Protein AF-A0A0S7EJE8-F1 (afdb_monomer)

Foldseek 3Di:
DCQLPPPPHDPVRRQDLVNQQVVQALVPVHHGDPSVVSVVVVVVCNVDPDDDDDDQLNVQVVVVVQEDDDDDDRSDPPKGWDDKDKDADDPDPVDDDDPPHRIWIWIDIPFKIWTWAFPDDDPPGTHTYGDDMDTCVVDDDDDDDDD

Organism: NCBI:txid188132

Structure (mmCIF, N/CA/C/O backbone):
data_AF-A0A0S7EJE8-F1
#
_entry.id   AF-A0A0S7EJE8-F1
#
loop_
_atom_site.group_PDB
_atom_site.id
_atom_site.type_symbol
_atom_site.label_atom_id
_atom_site.label_alt_id
_atom_site.label_comp_id
_atom_site.label_asym_id
_atom_site.label_entity_id
_atom_site.label_seq_id
_atom_site.pdbx_PDB_ins_code
_atom_site.Cartn_x
_atom_site.Cartn_y
_atom_site.Cartn_z
_atom_site.occupancy
_atom_site.B_iso_or_equiv
_atom_site.auth_seq_id
_atom_site.auth_comp_id
_atom_site.auth_asym_id
_atom_site.auth_atom_id
_atom_site.pdbx_PDB_model_num
ATOM 1 N N . ASN A 1 1 ? -10.987 -0.824 19.403 1.00 95.19 1 ASN A N 1
ATOM 2 C CA . ASN A 1 1 ? -9.853 -1.105 18.499 1.00 95.19 1 ASN A CA 1
ATOM 3 C C . ASN A 1 1 ? -9.684 0.017 17.483 1.00 95.19 1 ASN A C 1
ATOM 5 O O . ASN A 1 1 ? -8.767 0.805 17.643 1.00 95.19 1 ASN A O 1
ATOM 9 N N . THR A 1 2 ? -10.605 0.158 16.521 1.00 95.19 2 THR A N 1
ATOM 10 C CA . THR A 1 2 ? -10.509 1.134 15.418 1.00 95.19 2 THR A CA 1
ATOM 11 C C . THR A 1 2 ? -10.281 2.568 15.884 1.00 95.19 2 THR A C 1
ATOM 13 O O . THR A 1 2 ? -9.321 3.185 15.451 1.00 95.19 2 THR A O 1
ATOM 16 N N . ASP A 1 3 ? -11.106 3.089 16.794 1.00 96.56 3 ASP A N 1
ATOM 17 C CA . ASP A 1 3 ? -10.935 4.450 17.324 1.00 96.56 3 ASP A CA 1
ATOM 18 C C . ASP A 1 3 ? -9.565 4.645 18.009 1.00 96.56 3 ASP A C 1
ATOM 20 O O . ASP A 1 3 ? -8.792 5.537 17.662 1.00 96.56 3 ASP A O 1
ATOM 24 N N . MET A 1 4 ? -9.222 3.730 18.918 1.00 96.56 4 MET A N 1
ATOM 25 C CA . MET A 1 4 ? -8.011 3.798 19.734 1.00 96.56 4 MET A CA 1
ATOM 26 C C . MET A 1 4 ? -6.710 3.724 18.924 1.00 96.56 4 MET A C 1
ATOM 28 O O . MET A 1 4 ? -5.741 4.399 19.277 1.00 96.56 4 MET A O 1
ATOM 32 N N . TYR A 1 5 ? -6.672 2.939 17.846 1.00 95.31 5 TYR A N 1
ATOM 33 C CA . TYR A 1 5 ? -5.463 2.718 17.041 1.00 95.31 5 TYR A CA 1
ATOM 34 C C . TYR A 1 5 ? -5.477 3.421 15.680 1.00 95.31 5 TYR A C 1
ATOM 36 O O . TYR A 1 5 ? -4.462 3.435 14.989 1.00 95.31 5 TYR A O 1
ATOM 44 N N . SER A 1 6 ? -6.579 4.078 15.306 1.00 92.94 6 SER A N 1
ATOM 45 C CA . SER A 1 6 ? -6.640 4.849 14.065 1.00 92.94 6 SER A CA 1
ATOM 46 C C . SER A 1 6 ? -5.647 6.020 14.096 1.00 92.94 6 SER A C 1
ATOM 48 O O . SER A 1 6 ? -5.660 6.812 15.047 1.00 92.94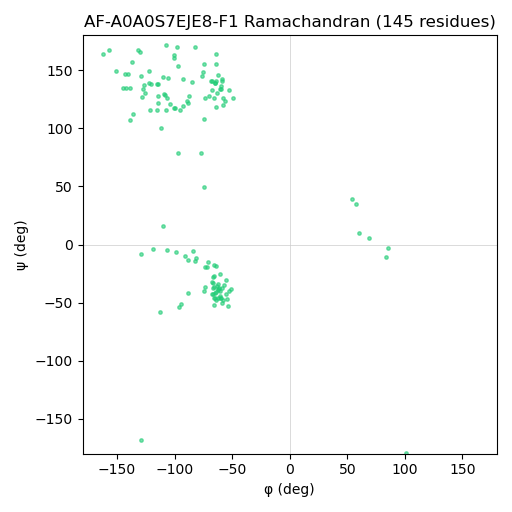 6 SER A O 1
ATOM 50 N N . PRO A 1 7 ? -4.823 6.196 13.046 1.00 91.44 7 PRO A N 1
ATOM 51 C CA . PRO A 1 7 ? -3.939 7.353 12.921 1.00 91.44 7 PRO A CA 1
ATOM 52 C C . PRO A 1 7 ? -4.707 8.655 12.636 1.00 91.44 7 PRO A C 1
ATOM 54 O O . PRO A 1 7 ? -4.156 9.739 12.799 1.00 91.44 7 PRO A O 1
ATOM 57 N N . ASN A 1 8 ? -5.979 8.563 12.229 1.00 94.19 8 ASN A N 1
ATOM 58 C CA . ASN A 1 8 ? -6.809 9.715 11.869 1.00 94.19 8 ASN A CA 1
ATOM 59 C C . ASN A 1 8 ? -7.561 10.316 13.069 1.00 94.19 8 ASN A C 1
ATOM 61 O O . ASN A 1 8 ? -8.100 11.419 12.968 1.00 94.19 8 ASN A O 1
ATOM 65 N N . VAL A 1 9 ? -7.616 9.610 14.205 1.00 94.81 9 VAL A N 1
ATOM 66 C CA . VAL A 1 9 ? -8.246 10.114 15.431 1.00 94.81 9 VAL A CA 1
ATOM 67 C C . VAL A 1 9 ? -7.173 10.740 16.311 1.00 94.81 9 VAL A C 1
ATOM 69 O O . VAL A 1 9 ? -6.262 10.061 16.791 1.00 94.81 9 VAL A O 1
ATOM 72 N N . LYS A 1 10 ? -7.280 12.055 16.529 1.00 94.88 10 LYS A N 1
ATOM 73 C CA . LYS A 1 10 ? -6.364 12.780 17.416 1.00 94.88 10 LYS A CA 1
ATOM 74 C C . LYS A 1 10 ? -6.414 12.202 18.837 1.00 94.88 10 LYS A C 1
ATOM 76 O O . LYS A 1 10 ? -7.514 11.870 19.283 1.00 94.88 10 LYS A O 1
ATOM 81 N N . PRO A 1 11 ? -5.284 12.123 19.565 1.00 93.94 11 PRO A N 1
ATOM 82 C CA . PRO A 1 11 ? -5.238 11.527 20.901 1.00 93.94 11 PRO A CA 1
ATOM 83 C C . PRO A 1 11 ? -6.290 12.077 21.869 1.00 93.94 11 PRO A C 1
ATOM 85 O O . PRO A 1 11 ? -6.887 11.309 22.615 1.00 93.94 11 PRO A O 1
ATOM 88 N N . GLU A 1 12 ? -6.576 13.380 21.816 1.00 94.38 12 GLU A N 1
ATOM 89 C CA . GLU A 1 12 ? -7.534 14.034 22.719 1.00 94.38 12 GLU A CA 1
ATOM 90 C C . GLU A 1 12 ? -8.993 13.669 22.408 1.00 94.38 12 GLU A C 1
ATOM 92 O O . GLU A 1 12 ? -9.867 13.840 23.256 1.00 94.38 12 GLU A O 1
ATOM 97 N N . ARG A 1 13 ? -9.256 13.180 21.189 1.00 95.81 13 ARG A N 1
ATOM 98 C CA . ARG A 1 13 ? -10.580 12.773 20.701 1.00 95.81 13 ARG A CA 1
ATOM 99 C C . ARG A 1 13 ? -10.821 11.268 20.777 1.00 95.81 13 ARG A C 1
ATOM 101 O O . ARG A 1 13 ? -11.932 10.847 20.472 1.00 95.81 13 ARG A O 1
ATOM 108 N N . LYS A 1 14 ? -9.808 10.473 21.134 1.00 96.56 14 LYS A N 1
ATOM 109 C CA . LYS A 1 14 ? -9.962 9.024 21.287 1.00 96.56 14 LYS A CA 1
ATOM 110 C C . LYS A 1 14 ? -10.911 8.725 22.442 1.00 96.56 14 LYS A C 1
ATOM 112 O O . LYS A 1 14 ? -10.842 9.365 23.492 1.00 96.56 14 LYS A O 1
ATOM 117 N N . MET A 1 15 ? -11.774 7.740 22.234 1.00 97.75 15 MET A N 1
ATOM 118 C CA . MET A 1 15 ? -12.740 7.257 23.209 1.00 97.75 15 MET A CA 1
ATOM 119 C C . MET A 1 15 ? -12.008 6.799 24.468 1.00 97.75 15 MET A C 1
ATOM 121 O O . MET A 1 15 ? -11.184 5.883 24.420 1.00 97.75 15 MET A O 1
ATOM 125 N N . LYS A 1 16 ? -12.317 7.430 25.600 1.00 97.62 16 LYS A N 1
ATOM 126 C CA . LYS A 1 16 ? -11.783 7.032 26.901 1.00 97.62 16 LYS A CA 1
ATOM 127 C C . LYS A 1 16 ? -12.596 5.868 27.461 1.00 97.62 16 LYS A C 1
ATOM 129 O O . LYS A 1 16 ? -13.675 5.543 26.971 1.00 97.62 16 LYS A O 1
ATOM 134 N N . LEU A 1 17 ? -12.098 5.261 28.536 1.00 97.94 17 LEU A N 1
ATOM 135 C CA . LEU A 1 17 ? -12.794 4.172 29.224 1.00 97.94 17 LEU A CA 1
ATOM 136 C C . LEU A 1 17 ? -14.226 4.560 29.628 1.00 97.94 17 LEU A C 1
ATOM 138 O O . LEU A 1 17 ? -15.162 3.813 29.364 1.00 97.94 17 LEU A O 1
ATOM 142 N N . GLU A 1 18 ? -14.405 5.738 30.227 1.00 97.81 18 GLU A N 1
ATOM 143 C CA . GLU A 1 18 ? -15.733 6.202 30.651 1.00 97.81 18 GLU A CA 1
ATOM 144 C C . GLU A 1 18 ? -16.658 6.487 29.464 1.00 97.81 18 GLU A C 1
ATOM 146 O O . GLU A 1 18 ? -17.857 6.229 29.545 1.00 97.81 18 GLU A O 1
ATOM 151 N N . ASP A 1 19 ? -16.106 6.935 28.334 1.00 97.88 19 ASP A N 1
ATOM 152 C CA . ASP A 1 19 ? -16.874 7.105 27.100 1.00 97.88 19 ASP A CA 1
ATOM 153 C C . ASP A 1 19 ? -17.330 5.741 26.562 1.00 97.88 19 ASP A C 1
ATOM 155 O O . ASP A 1 19 ? -18.489 5.581 26.192 1.00 97.88 19 ASP A O 1
ATOM 159 N N . PHE A 1 20 ? -16.452 4.731 26.583 1.00 98.12 20 PHE A N 1
ATOM 160 C CA . PHE A 1 20 ? -16.783 3.361 26.180 1.00 98.12 20 PHE A CA 1
ATOM 161 C C . PHE A 1 20 ? -17.897 2.757 27.045 1.00 98.12 20 PHE A C 1
ATOM 163 O O . PHE A 1 20 ? -18.840 2.182 26.507 1.00 98.12 20 PHE A O 1
ATOM 170 N N . ILE A 1 21 ? -17.822 2.935 28.368 1.00 98.12 21 ILE A N 1
ATOM 171 C CA . ILE A 1 21 ? -18.860 2.484 29.305 1.00 98.12 21 ILE A CA 1
ATOM 172 C C . ILE A 1 21 ? -20.175 3.222 29.040 1.00 98.12 21 ILE A C 1
ATOM 174 O O . ILE A 1 21 ? -21.227 2.597 28.933 1.00 98.12 21 ILE A O 1
ATOM 178 N N . LYS A 1 22 ? -20.127 4.552 28.898 1.00 98.00 22 LYS A N 1
ATOM 179 C CA . LYS A 1 22 ? -21.312 5.376 28.633 1.00 98.00 22 LYS A CA 1
ATOM 180 C C . LYS A 1 22 ? -21.997 4.990 27.320 1.00 98.00 22 LYS A C 1
ATOM 182 O O . LYS A 1 22 ? -23.223 4.942 27.282 1.00 98.00 22 LYS A O 1
ATOM 187 N N . ASN A 1 23 ? -21.222 4.697 26.277 1.00 97.75 23 ASN A N 1
ATOM 188 C CA . ASN A 1 23 ? -21.734 4.315 24.959 1.00 97.75 23 ASN A CA 1
ATOM 189 C C . ASN A 1 23 ? -22.478 2.970 24.959 1.00 97.75 23 ASN A C 1
ATOM 191 O O . ASN A 1 23 ? -23.222 2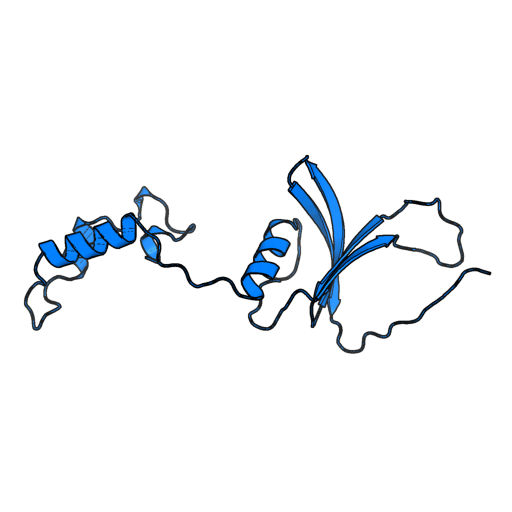.700 24.021 1.00 97.75 23 ASN A O 1
ATOM 195 N N . LEU A 1 24 ? -22.283 2.136 25.985 1.00 97.94 24 LEU A N 1
ATOM 196 C CA . LEU A 1 24 ? -22.894 0.811 26.113 1.00 97.94 24 LEU A CA 1
ATOM 197 C C . LEU A 1 24 ? -23.956 0.737 27.222 1.00 97.94 24 LEU A C 1
ATOM 199 O O . LEU A 1 24 ? -24.333 -0.358 27.633 1.00 97.94 24 LEU A O 1
ATOM 203 N N . ARG A 1 25 ? -24.454 1.873 27.722 1.00 97.81 25 ARG A N 1
ATOM 204 C CA . ARG A 1 25 ? -25.556 1.873 28.696 1.00 97.81 25 ARG A CA 1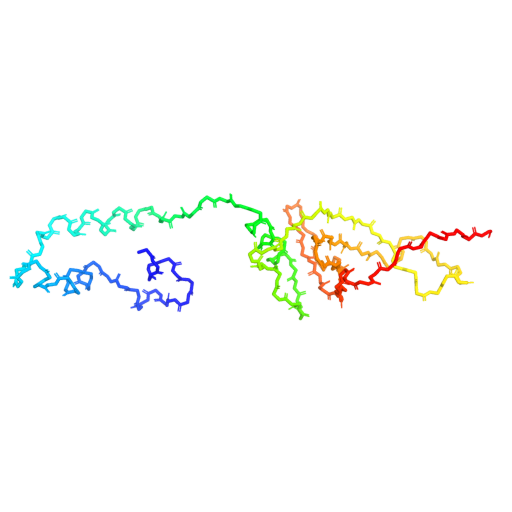
ATOM 205 C C . ARG A 1 25 ? -26.868 1.405 28.068 1.00 97.81 25 ARG A C 1
ATOM 207 O O . ARG A 1 25 ? -27.178 1.778 26.939 1.00 97.81 25 ARG A O 1
ATOM 214 N N . GLY A 1 26 ? -27.643 0.619 28.809 1.00 97.44 26 GLY A N 1
ATOM 215 C CA . GLY A 1 26 ? -28.968 0.135 28.410 1.00 97.44 26 G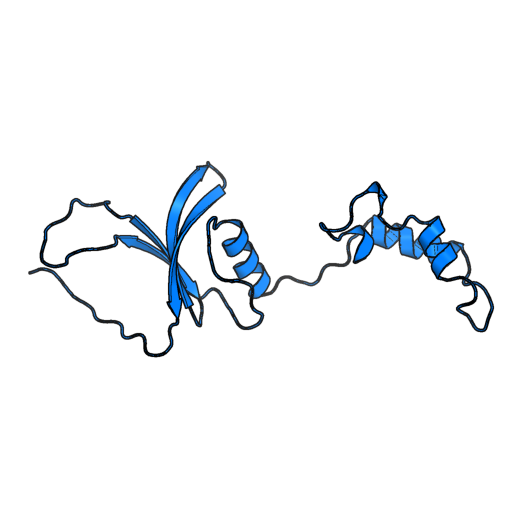LY A CA 1
ATOM 216 C C . GLY A 1 26 ? -28.990 -0.884 27.263 1.00 97.44 26 GLY A C 1
ATOM 217 O O . GLY A 1 26 ? -30.072 -1.235 26.792 1.00 97.44 26 GLY A O 1
ATOM 218 N N . VAL A 1 27 ? -27.833 -1.350 26.780 1.00 97.62 27 VAL A N 1
ATOM 219 C CA . VAL A 1 27 ? -27.764 -2.243 25.608 1.00 97.62 27 VAL A CA 1
ATOM 220 C C . VAL A 1 27 ? -28.214 -3.675 25.910 1.00 97.62 27 VAL A C 1
ATOM 222 O O . VAL A 1 27 ? -28.560 -4.400 24.981 1.00 97.62 27 VAL A O 1
ATOM 225 N N . ASP A 1 28 ? -28.235 -4.085 27.181 1.00 96.56 28 ASP A N 1
ATOM 226 C CA . ASP A 1 28 ? -28.664 -5.420 27.608 1.00 96.56 28 ASP A CA 1
ATOM 227 C C . ASP A 1 28 ? -30.132 -5.390 28.056 1.00 96.56 28 ASP A C 1
ATOM 229 O O . ASP A 1 28 ? -30.446 -5.293 29.240 1.00 96.56 28 ASP A O 1
ATOM 233 N N . ASN A 1 29 ? -31.058 -5.389 27.090 1.00 95.75 29 ASN A N 1
ATOM 234 C CA . ASN A 1 29 ? -32.509 -5.319 27.334 1.00 95.75 29 ASN A CA 1
ATOM 235 C C . ASN A 1 29 ? -32.937 -4.124 28.213 1.00 95.75 29 ASN A C 1
ATOM 237 O O . ASN A 1 29 ? -33.814 -4.241 29.069 1.00 95.75 29 ASN A O 1
ATOM 241 N N . GLY A 1 30 ? -32.306 -2.963 28.014 1.00 95.88 30 GLY A N 1
ATOM 242 C CA . GLY A 1 30 ? -32.550 -1.766 28.821 1.00 95.88 30 GLY A CA 1
ATOM 243 C C . GLY A 1 30 ? -31.727 -1.695 30.110 1.00 95.88 30 GLY A C 1
ATOM 244 O O . GLY A 1 30 ? -31.806 -0.685 30.805 1.00 95.88 30 GLY A O 1
ATOM 245 N N . GLN A 1 31 ? -30.920 -2.716 30.416 1.00 96.69 31 GLN A N 1
ATOM 246 C CA . GLN A 1 31 ? -29.960 -2.724 31.520 1.00 96.69 31 GLN A CA 1
ATOM 247 C C . GLN A 1 31 ? -28.531 -2.444 31.038 1.00 96.69 31 GLN A C 1
ATOM 249 O O . GLN A 1 31 ? -28.202 -2.543 29.850 1.00 96.69 31 GLN A O 1
ATOM 254 N N . ASP A 1 32 ? -27.672 -2.087 31.990 1.00 97.31 32 ASP A N 1
ATOM 255 C CA . ASP A 1 32 ? -26.249 -1.864 31.754 1.00 97.31 32 ASP A CA 1
ATOM 256 C C . ASP A 1 32 ? -25.462 -3.180 31.830 1.00 97.31 32 ASP A C 1
ATOM 258 O O . ASP A 1 32 ? -25.660 -3.996 32.732 1.00 97.31 32 ASP A O 1
ATOM 262 N N . ILE A 1 33 ? -24.493 -3.351 30.926 1.00 97.75 33 ILE A N 1
ATOM 263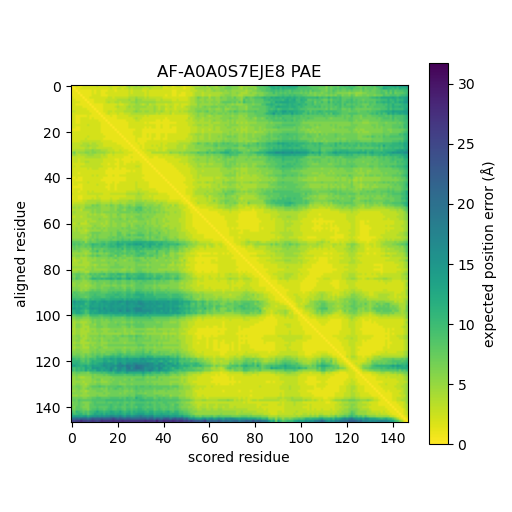 C CA . ILE A 1 33 ? -23.508 -4.437 31.021 1.00 97.75 33 ILE A CA 1
ATOM 264 C C . ILE A 1 33 ? -22.642 -4.213 32.280 1.00 97.75 33 ILE A C 1
ATOM 266 O O . ILE A 1 33 ? -22.213 -3.077 32.516 1.00 97.75 33 ILE A O 1
ATOM 270 N N . PRO A 1 34 ? -22.296 -5.263 33.059 1.00 98.19 34 PRO A N 1
ATOM 271 C CA . PRO A 1 34 ? -21.432 -5.133 34.231 1.00 98.19 34 PRO A CA 1
ATOM 272 C C . PRO A 1 34 ? -20.144 -4.354 33.936 1.00 98.19 34 PRO A C 1
ATOM 274 O O . PRO A 1 34 ? -19.373 -4.703 33.036 1.00 98.19 34 PRO A O 1
ATOM 277 N N . ARG A 1 35 ? -19.890 -3.305 34.728 1.00 97.56 35 ARG A N 1
ATOM 278 C CA . ARG A 1 35 ? -18.782 -2.366 34.497 1.00 97.56 35 ARG A CA 1
ATOM 279 C C . ARG A 1 35 ? -17.429 -3.068 34.404 1.00 97.56 35 ARG A C 1
ATOM 281 O O . ARG A 1 35 ? -16.644 -2.750 33.514 1.00 97.56 35 ARG A O 1
ATOM 288 N N . ASP A 1 36 ? -17.171 -4.038 35.275 1.00 98.06 36 ASP A N 1
ATOM 289 C CA . ASP A 1 36 ? -15.888 -4.747 35.325 1.00 98.06 36 ASP A CA 1
ATOM 290 C C . ASP A 1 36 ? -15.586 -5.504 34.027 1.00 98.06 36 ASP A C 1
ATOM 292 O O . ASP A 1 36 ? -14.438 -5.535 33.579 1.00 98.06 36 ASP A O 1
ATOM 296 N N . LEU A 1 37 ? -16.617 -6.034 33.357 1.00 98.19 37 LEU A N 1
ATOM 297 C CA . LEU A 1 37 ? -16.466 -6.674 32.053 1.00 98.19 37 LEU A CA 1
ATOM 298 C C . LEU A 1 37 ? -16.026 -5.657 30.991 1.00 98.19 37 LEU A C 1
ATOM 300 O O . LEU A 1 37 ? -15.079 -5.913 30.243 1.00 98.19 37 LEU A O 1
ATOM 304 N N . LEU A 1 38 ? -16.671 -4.487 30.953 1.00 98.31 38 LEU A N 1
ATOM 305 C CA . LEU A 1 38 ? -16.335 -3.416 30.011 1.00 98.31 38 LEU A CA 1
ATOM 306 C C . LEU A 1 38 ? -14.929 -2.860 30.261 1.00 98.31 38 LEU A C 1
ATOM 308 O O . LEU A 1 38 ? -14.165 -2.677 29.312 1.00 98.31 38 LEU A O 1
ATOM 312 N N . VAL A 1 39 ? -14.551 -2.668 31.529 1.00 98.44 39 VAL A N 1
ATOM 313 C CA . VAL A 1 39 ? -13.198 -2.256 31.935 1.00 98.44 39 VAL A CA 1
ATOM 314 C C . VAL A 1 39 ? -12.161 -3.283 31.481 1.00 98.44 39 VAL A C 1
ATOM 316 O O . VAL A 1 39 ? -11.150 -2.913 30.882 1.00 98.44 39 VAL A O 1
ATOM 319 N N . ALA A 1 40 ? -12.417 -4.575 31.697 1.00 98.38 40 ALA A N 1
ATOM 320 C CA . ALA A 1 40 ? -11.505 -5.641 31.294 1.00 98.38 40 ALA A CA 1
ATOM 321 C C . ALA A 1 40 ? -11.366 -5.764 29.768 1.00 98.38 40 ALA A C 1
ATOM 323 O O . ALA A 1 40 ? -10.280 -6.069 29.267 1.00 98.38 40 ALA A O 1
ATOM 324 N N . ILE A 1 41 ? -12.446 -5.561 29.006 1.00 98.38 41 ILE A N 1
ATOM 325 C CA . ILE A 1 41 ? -12.400 -5.526 27.535 1.00 98.38 41 ILE A CA 1
ATOM 326 C C . ILE A 1 41 ? -11.586 -4.319 27.063 1.00 98.38 41 ILE A C 1
ATOM 328 O O . ILE A 1 41 ? -10.635 -4.490 26.299 1.00 98.38 41 ILE A O 1
ATOM 332 N N . TYR A 1 42 ? -11.912 -3.119 27.548 1.00 98.38 42 TYR A N 1
ATOM 333 C CA . TYR A 1 42 ? -11.219 -1.888 27.171 1.00 98.38 42 TYR A CA 1
ATOM 334 C C . TYR A 1 42 ? -9.721 -1.970 27.486 1.00 98.38 42 TYR A C 1
ATOM 336 O O . TYR A 1 42 ? -8.896 -1.699 26.617 1.00 98.38 42 TYR A O 1
ATOM 344 N N . GLY A 1 43 ? -9.358 -2.416 28.694 1.00 98.19 43 GLY A N 1
ATOM 345 C CA . GLY A 1 43 ? -7.963 -2.544 29.117 1.00 98.19 43 GLY A CA 1
ATOM 346 C C . GLY A 1 43 ? -7.166 -3.546 28.278 1.00 98.19 43 GLY A C 1
ATOM 347 O O . GLY A 1 43 ? -6.013 -3.284 27.938 1.00 98.19 43 GLY A O 1
ATOM 348 N N . ARG A 1 44 ? -7.774 -4.673 27.874 1.00 98.44 44 ARG A N 1
ATOM 349 C CA . ARG A 1 44 ? -7.127 -5.642 26.970 1.00 98.44 44 ARG A CA 1
ATOM 350 C C . ARG A 1 44 ? -6.881 -5.053 25.588 1.00 98.44 44 ARG A C 1
ATOM 352 O O . ARG A 1 44 ? -5.770 -5.189 25.088 1.00 98.44 44 ARG A O 1
ATOM 359 N N . ILE A 1 45 ? -7.878 -4.373 25.018 1.00 97.94 45 ILE A N 1
ATOM 360 C CA . ILE A 1 45 ? -7.735 -3.688 23.728 1.00 97.94 45 ILE A CA 1
ATOM 361 C C . ILE A 1 45 ? -6.682 -2.590 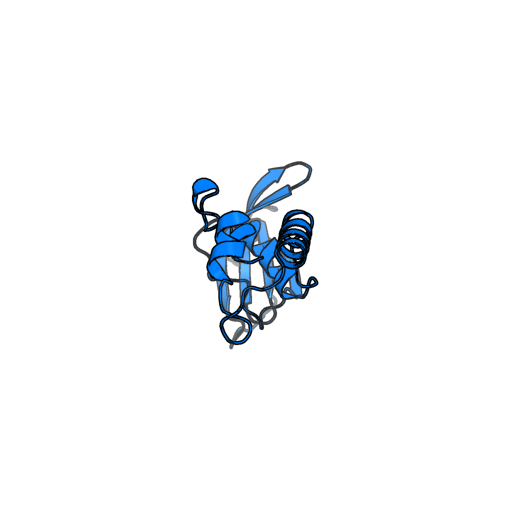23.819 1.00 97.94 45 ILE A C 1
ATOM 363 O O . ILE A 1 45 ? -5.914 -2.459 22.889 1.00 97.94 45 ILE A O 1
ATOM 367 N N . GLN A 1 46 ? -6.610 -1.839 24.921 1.00 97.12 46 GLN A N 1
ATOM 368 C CA . GLN A 1 46 ? -5.596 -0.800 25.127 1.00 97.12 46 GLN A CA 1
ATOM 369 C C . GLN A 1 46 ? -4.179 -1.357 25.229 1.00 97.12 46 GLN A C 1
ATOM 371 O O . GLN A 1 46 ? -3.223 -0.726 24.773 1.00 97.12 46 GLN A O 1
ATOM 376 N N . LYS A 1 47 ? -4.038 -2.531 25.845 1.00 97.50 47 LYS A N 1
ATOM 377 C CA . LYS A 1 47 ? -2.751 -3.205 25.987 1.00 97.50 47 LYS A CA 1
ATOM 378 C C . LYS A 1 47 ? -2.292 -3.837 24.672 1.00 97.50 47 LYS A C 1
ATOM 380 O O . LYS A 1 47 ? -1.105 -3.785 24.366 1.00 97.50 47 LYS A O 1
ATOM 385 N N . TRP A 1 48 ? -3.217 -4.429 23.920 1.00 96.69 48 TRP A N 1
ATOM 386 C CA . TRP A 1 48 ? -2.927 -5.177 22.703 1.00 96.69 48 TRP A CA 1
ATOM 387 C C . TRP A 1 48 ? -3.917 -4.824 21.595 1.00 96.69 48 TRP A C 1
ATOM 389 O O . TRP A 1 48 ? -5.096 -5.177 21.654 1.00 96.69 48 TRP A O 1
ATOM 399 N N . GLU A 1 49 ? -3.402 -4.169 20.555 1.00 97.06 49 GLU A N 1
ATOM 400 C CA . GLU A 1 49 ? -4.153 -3.890 19.335 1.00 97.06 49 GLU A CA 1
ATOM 401 C C . GLU A 1 49 ? -4.610 -5.193 18.674 1.00 97.06 49 GLU A C 1
ATOM 403 O O . GLU A 1 49 ? -3.816 -6.116 18.474 1.00 97.06 49 GLU A O 1
ATOM 408 N N . LEU A 1 50 ? -5.881 -5.250 18.274 1.00 96.38 50 LEU A N 1
ATOM 409 C CA . LEU A 1 50 ? -6.356 -6.324 17.412 1.00 96.38 50 LEU A CA 1
ATOM 410 C C . LEU A 1 50 ? -5.836 -6.064 15.998 1.00 96.38 50 LEU A C 1
ATOM 412 O O . LEU A 1 50 ? -6.311 -5.150 15.318 1.00 96.38 50 LEU A O 1
ATOM 416 N N . ARG A 1 51 ? -4.864 -6.873 15.573 1.00 93.69 51 ARG A N 1
ATOM 417 C CA . ARG A 1 51 ? -4.273 -6.843 14.232 1.00 93.69 51 ARG A CA 1
ATOM 418 C C . ARG A 1 51 ? -4.679 -8.082 13.450 1.00 93.69 51 ARG A C 1
ATOM 420 O O . ARG A 1 51 ? -4.779 -9.171 14.011 1.00 93.69 51 ARG A O 1
ATOM 427 N N . THR A 1 52 ? -4.896 -7.912 12.154 1.00 91.69 52 THR A N 1
ATOM 428 C CA . THR A 1 52 ? -4.959 -9.035 11.219 1.00 91.69 52 THR A CA 1
ATOM 429 C C . THR A 1 52 ? -3.552 -9.570 10.966 1.00 91.69 52 THR A C 1
ATOM 431 O O . THR A 1 52 ? -2.572 -8.839 11.121 1.00 91.69 52 THR A O 1
ATOM 434 N N . ASN A 1 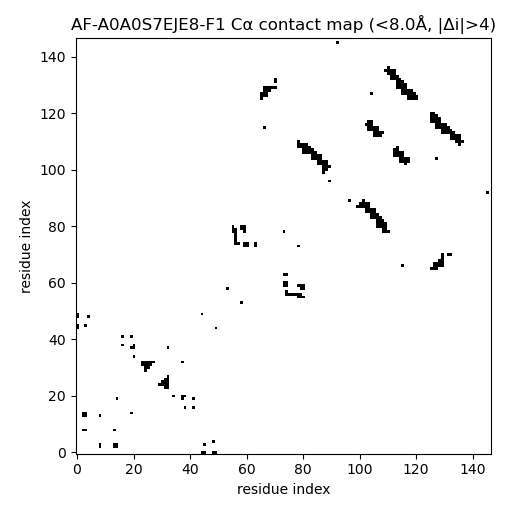53 ? -3.451 -10.841 10.580 1.00 94.12 53 ASN A N 1
ATOM 435 C CA . ASN A 1 53 ? -2.179 -11.408 10.140 1.00 94.12 53 ASN A CA 1
ATOM 436 C C . ASN A 1 53 ? -1.697 -10.721 8.858 1.00 94.12 53 ASN A C 1
ATOM 438 O O . ASN A 1 53 ? -2.506 -10.208 8.083 1.00 94.12 53 ASN A O 1
ATOM 442 N N . ASP A 1 54 ? -0.385 -10.753 8.640 1.00 95.06 54 ASP A N 1
ATOM 443 C CA . ASP A 1 54 ? 0.204 -10.253 7.405 1.00 95.06 54 ASP A CA 1
ATOM 444 C C . ASP A 1 54 ? -0.180 -11.124 6.206 1.00 95.06 54 ASP A C 1
ATOM 446 O O . ASP A 1 54 ? -0.194 -12.354 6.284 1.00 95.06 54 ASP A O 1
ATOM 450 N N . ASP A 1 55 ? -0.445 -10.467 5.079 1.00 96.12 55 ASP A N 1
ATOM 451 C CA . ASP A 1 55 ? -0.755 -11.093 3.797 1.00 96.12 55 ASP A CA 1
ATOM 452 C C . ASP A 1 55 ? 0.119 -10.510 2.665 1.00 96.12 55 ASP A C 1
ATOM 454 O O . ASP A 1 55 ? 1.118 -9.814 2.892 1.00 96.12 55 ASP A O 1
ATOM 458 N N . HIS A 1 56 ? -0.218 -10.806 1.406 1.00 96.75 56 HIS A N 1
ATOM 459 C CA . HIS A 1 56 ? 0.498 -10.236 0.261 1.00 96.75 56 HIS A CA 1
ATOM 460 C C . HIS A 1 56 ? 0.311 -8.717 0.140 1.00 96.75 56 HIS A C 1
ATOM 462 O O . HIS A 1 56 ? 1.204 -8.044 -0.378 1.00 96.75 56 HIS A O 1
ATOM 468 N N . VAL A 1 57 ? -0.797 -8.161 0.636 1.00 97.56 57 VAL A N 1
ATOM 469 C CA . VAL A 1 57 ? -1.063 -6.716 0.636 1.00 97.56 57 VAL A CA 1
ATOM 470 C C . VAL A 1 57 ? -0.203 -6.017 1.689 1.00 97.56 57 VAL A C 1
ATOM 472 O O . VAL A 1 57 ? 0.323 -4.944 1.389 1.00 97.56 57 VAL A O 1
ATOM 475 N N . SER A 1 58 ? 0.054 -6.626 2.855 1.00 96.69 58 SER A N 1
ATOM 476 C CA . SER A 1 58 ? 1.020 -6.111 3.848 1.00 96.69 58 SER A CA 1
ATOM 477 C C . SER A 1 58 ? 2.397 -5.839 3.222 1.00 96.69 58 SER A C 1
ATOM 479 O O . SER A 1 58 ? 3.026 -4.811 3.500 1.00 96.69 58 SER A O 1
ATOM 481 N N . GLN A 1 59 ? 2.860 -6.713 2.318 1.00 96.38 59 GLN A N 1
ATOM 482 C CA . GLN A 1 59 ? 4.129 -6.529 1.597 1.00 96.38 59 GLN A CA 1
ATOM 483 C C . GLN A 1 59 ? 4.065 -5.345 0.623 1.00 96.38 59 GLN A C 1
ATOM 485 O O . GLN A 1 59 ? 4.987 -4.528 0.565 1.00 96.38 59 GLN A O 1
ATOM 490 N N . VAL A 1 60 ? 2.959 -5.208 -0.113 1.00 98.00 60 VAL A N 1
ATOM 491 C CA . VAL A 1 60 ? 2.746 -4.075 -1.026 1.00 98.00 60 VAL A CA 1
ATOM 492 C C . VAL A 1 60 ? 2.667 -2.756 -0.256 1.00 98.00 60 VAL A C 1
ATOM 494 O O . VAL A 1 60 ? 3.281 -1.777 -0.673 1.00 98.00 60 VAL A O 1
ATOM 497 N N . GLN A 1 61 ? 2.003 -2.728 0.902 1.00 96.94 61 GLN A N 1
ATOM 498 C CA . GLN A 1 61 ? 1.975 -1.564 1.791 1.00 96.94 61 GLN A CA 1
ATOM 499 C C . GLN A 1 61 ? 3.374 -1.191 2.299 1.00 96.94 61 GLN A C 1
ATOM 501 O O . GLN A 1 61 ? 3.690 -0.006 2.422 1.00 96.94 61 GLN A O 1
ATOM 506 N N . ALA A 1 62 ? 4.232 -2.175 2.591 1.00 95.88 62 ALA A N 1
ATOM 507 C CA . ALA A 1 62 ? 5.615 -1.915 2.983 1.00 95.88 62 ALA A CA 1
ATOM 508 C C . ALA A 1 62 ? 6.400 -1.212 1.863 1.00 95.88 62 ALA A C 1
ATOM 510 O O . ALA A 1 62 ? 7.033 -0.189 2.128 1.00 95.88 62 ALA A O 1
ATOM 511 N N . VAL A 1 63 ? 6.286 -1.688 0.617 1.00 96.44 63 VAL A N 1
ATOM 512 C CA . VAL A 1 63 ? 6.868 -1.013 -0.559 1.00 96.44 63 VAL A CA 1
ATOM 513 C C . VAL A 1 63 ? 6.272 0.384 -0.732 1.00 96.44 63 VAL A C 1
ATOM 515 O O . VAL A 1 63 ? 7.003 1.355 -0.908 1.00 96.44 63 VAL A O 1
ATOM 518 N N . GLU A 1 64 ? 4.951 0.519 -0.626 1.00 97.31 64 GLU A N 1
ATOM 519 C CA . GLU A 1 64 ? 4.246 1.787 -0.810 1.00 97.31 64 GLU A CA 1
ATOM 520 C C . GLU A 1 64 ? 4.716 2.876 0.167 1.00 97.31 64 GLU A C 1
ATOM 522 O O . GLU A 1 64 ? 4.865 4.034 -0.233 1.00 97.31 64 GLU A O 1
ATOM 527 N N . ARG A 1 65 ? 5.016 2.507 1.422 1.00 95.62 65 ARG A N 1
ATOM 528 C CA . ARG A 1 65 ? 5.592 3.410 2.436 1.00 95.62 65 ARG A CA 1
ATOM 529 C C . ARG A 1 65 ? 7.012 3.871 2.102 1.00 95.62 65 ARG A C 1
ATOM 531 O O . ARG A 1 65 ? 7.402 4.955 2.524 1.00 95.62 65 ARG A O 1
ATOM 538 N N . MET A 1 66 ? 7.780 3.071 1.362 1.00 96.06 66 MET A N 1
ATOM 539 C CA . MET A 1 66 ? 9.147 3.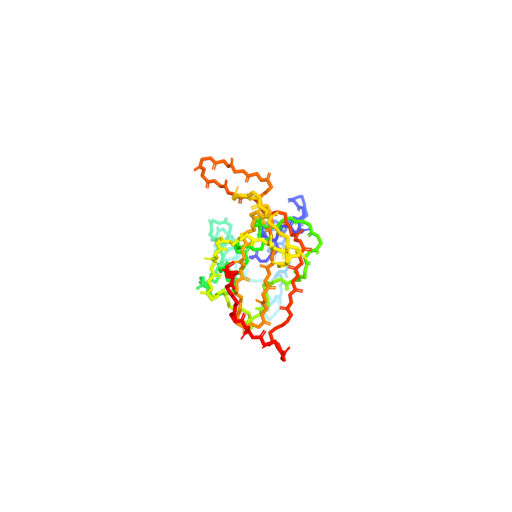410 0.946 1.00 96.06 66 MET A CA 1
ATOM 540 C C . MET A 1 66 ? 9.186 4.305 -0.299 1.00 96.06 66 MET A C 1
ATOM 542 O O . MET A 1 66 ? 10.235 4.867 -0.615 1.00 96.06 66 MET A O 1
ATOM 546 N N . VAL A 1 67 ? 8.071 4.442 -1.025 1.00 97.50 67 VAL A N 1
ATOM 547 C CA . VAL A 1 67 ? 8.001 5.209 -2.274 1.00 97.50 67 VAL A CA 1
ATOM 548 C C . VAL A 1 67 ? 7.319 6.558 -2.040 1.00 97.50 67 VAL A C 1
ATOM 550 O O . VAL A 1 67 ? 6.151 6.632 -1.663 1.00 97.50 67 VAL A O 1
ATOM 553 N N . ILE A 1 68 ? 8.021 7.648 -2.330 1.00 96.56 68 ILE A N 1
ATOM 554 C CA . ILE A 1 68 ? 7.511 9.023 -2.266 1.00 96.56 68 ILE A CA 1
ATOM 555 C C . ILE A 1 68 ? 7.142 9.549 -3.660 1.00 96.56 68 ILE A C 1
ATOM 557 O O . ILE A 1 68 ? 7.637 9.061 -4.675 1.00 96.56 68 ILE A O 1
ATOM 561 N N . GLY A 1 69 ? 6.310 10.590 -3.714 1.00 95.56 69 GLY A N 1
ATOM 562 C CA . GLY A 1 69 ? 5.846 11.208 -4.961 1.00 95.56 69 GLY A CA 1
ATOM 563 C C . GLY A 1 69 ? 4.437 10.775 -5.374 1.00 95.56 69 GLY A C 1
ATOM 564 O O . GLY A 1 69 ? 3.770 10.014 -4.670 1.00 95.56 69 GLY A O 1
ATOM 565 N N . LYS A 1 70 ? 3.970 11.304 -6.513 1.00 94.25 70 LYS A N 1
ATOM 566 C CA . LYS A 1 70 ? 2.612 11.093 -7.040 1.00 94.25 70 LYS A CA 1
ATOM 567 C C . LYS A 1 70 ? 2.482 9.708 -7.686 1.00 94.25 70 LYS A C 1
ATOM 569 O O . LYS A 1 70 ? 2.543 9.584 -8.903 1.00 94.25 70 LYS A O 1
ATOM 574 N N . LYS A 1 71 ? 2.323 8.683 -6.852 1.00 94.31 71 LYS A N 1
ATOM 575 C CA . LYS A 1 71 ? 2.083 7.287 -7.244 1.00 94.31 71 LYS A CA 1
ATOM 576 C C . LYS A 1 71 ? 0.586 6.940 -7.196 1.00 94.31 71 LYS A C 1
ATOM 578 O O . LYS A 1 71 ? -0.137 7.564 -6.415 1.00 94.31 71 LYS A O 1
ATOM 583 N N . PRO A 1 72 ? 0.111 5.961 -7.986 1.00 93.94 72 PRO A N 1
ATOM 584 C CA . PRO A 1 72 ? -1.208 5.374 -7.764 1.00 93.94 72 PRO A CA 1
ATOM 585 C C . PRO A 1 72 ? -1.252 4.649 -6.411 1.00 93.94 72 PRO A C 1
ATOM 587 O O . PRO A 1 72 ? -0.209 4.326 -5.841 1.00 93.94 72 PRO A O 1
ATOM 590 N N . VAL A 1 73 ? -2.458 4.358 -5.921 1.00 96.00 73 VAL A N 1
ATOM 591 C CA . VAL A 1 73 ? -2.634 3.489 -4.749 1.00 96.00 73 VAL A CA 1
ATOM 592 C C . VAL A 1 73 ? -2.135 2.092 -5.110 1.00 96.00 73 VAL A C 1
ATOM 594 O O . VAL A 1 73 ? -2.648 1.465 -6.043 1.00 96.00 73 VAL A O 1
ATOM 597 N N . LEU A 1 74 ? -1.110 1.624 -4.399 1.00 97.19 74 LEU A N 1
ATOM 598 C CA . LEU A 1 74 ? -0.478 0.336 -4.672 1.00 97.19 74 LEU A CA 1
ATOM 599 C C . LEU A 1 74 ? -1.168 -0.797 -3.923 1.00 97.19 74 LEU A C 1
ATOM 601 O O . LEU A 1 74 ? -1.391 -1.846 -4.519 1.00 97.19 74 LEU A O 1
ATOM 605 N N . SER A 1 75 ? -1.532 -0.580 -2.660 1.00 96.25 75 SER A N 1
ATOM 606 C CA . SER A 1 75 ? -2.074 -1.583 -1.731 1.00 96.25 75 SER A CA 1
ATOM 607 C C . SER A 1 75 ? -3.530 -1.994 -2.008 1.00 96.25 75 SER A C 1
ATOM 609 O O . SER A 1 75 ? -4.377 -2.024 -1.117 1.00 96.25 75 SER A O 1
ATOM 611 N N . LEU A 1 76 ? -3.831 -2.335 -3.262 1.00 97.88 76 LEU A N 1
ATOM 612 C CA . LEU A 1 76 ? -5.110 -2.912 -3.667 1.00 97.88 76 LEU A CA 1
ATOM 613 C C . LEU A 1 76 ? -5.183 -4.396 -3.264 1.00 97.88 76 LEU A C 1
ATOM 615 O O . LEU A 1 76 ? -4.177 -5.093 -3.393 1.00 97.88 76 LEU A O 1
ATOM 619 N N . PRO A 1 77 ? -6.364 -4.924 -2.877 1.00 97.88 77 PRO A N 1
ATOM 620 C CA . PRO A 1 77 ? -6.505 -6.310 -2.410 1.00 97.88 77 PRO A CA 1
ATOM 621 C C . PRO A 1 77 ? -5.987 -7.387 -3.379 1.00 97.88 77 PRO A C 1
ATOM 623 O O . PRO A 1 77 ? -5.524 -8.439 -2.950 1.00 97.88 77 PRO A O 1
ATOM 626 N N . HIS A 1 78 ? -6.050 -7.138 -4.690 1.00 97.69 78 HIS A N 1
ATOM 627 C CA . HIS A 1 78 ? -5.613 -8.078 -5.730 1.00 97.69 78 HIS A CA 1
ATOM 628 C C . HIS A 1 78 ? -4.142 -7.911 -6.138 1.00 97.69 78 HIS A C 1
ATOM 630 O O . HIS A 1 78 ? -3.624 -8.736 -6.896 1.00 97.69 78 HIS A O 1
ATOM 636 N N . ARG A 1 79 ? -3.472 -6.838 -5.696 1.00 98.38 79 ARG A N 1
ATOM 637 C CA . ARG A 1 79 ? -2.111 -6.522 -6.126 1.00 98.38 79 ARG A CA 1
ATOM 638 C C . ARG A 1 79 ? -1.100 -7.229 -5.235 1.00 98.38 79 ARG A C 1
ATOM 640 O O . ARG A 1 79 ? -1.127 -7.089 -4.017 1.00 98.38 79 ARG A O 1
ATOM 647 N N . ARG A 1 80 ? -0.175 -7.960 -5.849 1.00 98.50 80 ARG A N 1
ATOM 648 C CA . ARG A 1 80 ? 0.897 -8.713 -5.195 1.00 98.50 80 ARG A CA 1
ATOM 649 C C . ARG A 1 80 ? 2.239 -8.335 -5.804 1.00 98.50 80 ARG A C 1
ATOM 651 O O . ARG A 1 80 ? 2.376 -8.308 -7.024 1.00 98.50 80 ARG A O 1
ATOM 658 N N . LEU A 1 81 ? 3.238 -8.091 -4.955 1.00 98.44 81 LEU A N 1
ATOM 659 C CA . LEU A 1 81 ? 4.622 -7.921 -5.395 1.00 98.44 81 LEU A CA 1
ATOM 660 C C . LEU A 1 81 ? 5.145 -9.245 -5.975 1.00 98.44 81 LEU A C 1
ATOM 662 O O . LEU A 1 81 ? 5.063 -10.291 -5.330 1.00 98.44 81 LEU A O 1
ATOM 666 N N . VAL A 1 82 ? 5.663 -9.199 -7.200 1.00 98.38 82 VAL A N 1
ATOM 667 C CA . VAL A 1 82 ? 6.275 -10.344 -7.885 1.00 98.38 82 VAL A CA 1
ATOM 668 C C . VAL A 1 82 ? 7.785 -10.303 -7.698 1.00 98.38 82 VAL A C 1
ATOM 670 O O . VAL A 1 82 ? 8.358 -11.273 -7.211 1.00 98.38 82 VAL A O 1
ATOM 673 N N . CYS A 1 83 ? 8.430 -9.186 -8.044 1.00 97.81 83 CYS A N 1
ATOM 674 C CA . CYS A 1 83 ? 9.865 -9.007 -7.834 1.00 97.81 83 CYS A CA 1
ATOM 675 C C . CYS A 1 83 ? 10.278 -7.528 -7.768 1.00 97.81 83 CYS A C 1
ATOM 677 O O . CYS A 1 83 ? 9.517 -6.622 -8.113 1.00 97.81 83 CYS A O 1
ATOM 679 N N . CYS A 1 84 ? 11.512 -7.308 -7.316 1.00 97.19 84 CYS A N 1
ATOM 680 C CA . CYS A 1 84 ? 12.202 -6.025 -7.329 1.00 97.19 84 CYS A CA 1
ATOM 681 C C . CYS A 1 84 ? 13.538 -6.216 -8.046 1.00 97.19 84 CYS A C 1
ATOM 683 O O . CYS A 1 84 ? 14.268 -7.159 -7.731 1.00 97.19 84 CYS A O 1
ATOM 685 N N . CYS A 1 85 ? 13.853 -5.352 -9.004 1.00 96.62 85 CYS A N 1
ATOM 686 C CA . CYS A 1 85 ? 15.113 -5.414 -9.728 1.00 96.62 85 CYS A CA 1
ATOM 687 C C . CYS A 1 85 ? 15.698 -4.028 -9.991 1.00 96.62 85 CYS A C 1
ATOM 689 O O . CYS A 1 85 ? 14.996 -3.043 -10.230 1.00 96.62 85 CYS A O 1
ATOM 691 N N . GLN A 1 86 ? 17.025 -3.976 -9.990 1.00 97.25 86 GLN A N 1
ATOM 692 C CA . GLN A 1 86 ? 17.769 -2.800 -10.394 1.00 97.25 86 GLN A CA 1
ATOM 693 C C . GLN A 1 86 ? 18.042 -2.859 -11.894 1.00 97.25 86 GLN A C 1
ATOM 695 O O . GLN A 1 86 ? 18.654 -3.811 -12.372 1.00 97.25 86 GLN A O 1
ATOM 700 N N . LEU A 1 87 ? 17.618 -1.827 -12.621 1.00 97.19 87 LEU A N 1
ATOM 701 C CA . LEU A 1 87 ? 17.825 -1.687 -14.063 1.00 97.19 87 LEU A CA 1
ATOM 702 C C . LEU A 1 87 ? 18.393 -0.302 -14.391 1.00 97.19 87 LEU A C 1
ATOM 704 O O . LEU A 1 87 ? 18.347 0.612 -13.569 1.00 97.19 87 LEU A O 1
ATOM 708 N N . PHE A 1 88 ? 18.908 -0.129 -15.606 1.00 96.81 88 PHE A N 1
ATOM 709 C CA . PHE A 1 88 ? 19.378 1.160 -16.114 1.00 96.81 88 PHE A CA 1
ATOM 710 C C . PHE A 1 88 ? 18.497 1.563 -17.291 1.00 96.81 88 PHE A C 1
ATOM 712 O O . PHE A 1 88 ? 18.442 0.863 -18.297 1.00 96.81 88 PHE A O 1
ATOM 719 N N . GLU A 1 89 ? 17.764 2.663 -17.143 1.00 96.38 89 GLU A N 1
ATOM 720 C CA . GLU A 1 89 ? 16.903 3.176 -18.211 1.00 96.38 89 GLU A CA 1
ATOM 721 C C . GLU A 1 89 ? 17.773 3.668 -19.379 1.00 96.38 89 GLU A C 1
ATOM 723 O O . GLU A 1 89 ? 18.757 4.377 -19.163 1.00 96.38 89 GLU A O 1
ATOM 728 N N . VAL A 1 90 ? 17.415 3.275 -20.602 1.00 95.44 90 VAL A N 1
ATOM 729 C CA . VAL A 1 90 ? 18.103 3.652 -21.844 1.00 95.44 90 VAL A CA 1
ATOM 730 C C . VAL A 1 90 ? 17.163 4.571 -22.630 1.00 95.44 90 VAL A C 1
ATOM 732 O O . VAL A 1 90 ? 16.222 4.069 -23.241 1.00 95.44 90 VAL A O 1
ATOM 735 N N . PRO A 1 91 ? 17.355 5.905 -22.595 1.00 94.12 91 PRO A N 1
ATOM 736 C CA . PRO A 1 91 ? 16.463 6.834 -23.293 1.00 94.12 91 PRO A CA 1
ATOM 737 C C . PRO A 1 91 ? 16.533 6.717 -24.820 1.00 94.12 91 PRO A C 1
ATOM 739 O O . PRO A 1 91 ? 15.533 6.940 -25.492 1.00 94.12 91 PRO A O 1
ATOM 742 N N . ASP A 1 92 ? 17.712 6.389 -25.356 1.00 93.62 92 ASP A N 1
ATOM 743 C CA . ASP A 1 92 ? 17.962 6.224 -26.789 1.00 93.62 92 ASP A CA 1
ATOM 744 C C . ASP A 1 92 ? 18.870 5.001 -27.017 1.00 93.62 92 ASP A C 1
ATOM 746 O O . ASP A 1 92 ? 20.062 5.069 -26.704 1.00 93.62 92 ASP A O 1
ATOM 750 N N . PRO A 1 93 ? 18.336 3.882 -27.544 1.00 92.06 93 PRO A N 1
ATOM 751 C CA . PRO A 1 93 ? 19.113 2.671 -27.816 1.00 92.06 93 PRO A CA 1
ATOM 752 C C . PRO A 1 93 ? 20.257 2.863 -28.824 1.00 92.06 93 PRO A C 1
ATOM 754 O O . PRO A 1 93 ? 21.248 2.135 -28.767 1.00 92.06 93 PRO A O 1
ATOM 757 N N . ASN A 1 94 ? 20.158 3.858 -29.715 1.00 92.56 94 ASN A N 1
ATOM 758 C CA . ASN A 1 94 ? 21.151 4.112 -30.764 1.00 92.56 94 ASN A CA 1
ATOM 759 C C . ASN A 1 94 ? 22.335 4.953 -30.274 1.00 92.56 94 ASN A C 1
ATOM 761 O O . ASN A 1 94 ? 23.297 5.174 -31.014 1.00 92.56 94 ASN A O 1
ATOM 765 N N . ARG A 1 95 ? 22.278 5.449 -29.033 1.00 91.38 95 ARG A N 1
ATOM 766 C CA . ARG A 1 95 ? 23.303 6.314 -28.460 1.00 91.38 95 ARG A CA 1
ATOM 767 C C . ARG A 1 95 ? 24.006 5.627 -27.298 1.00 91.38 95 ARG A C 1
ATOM 769 O O . ARG A 1 95 ? 23.386 5.212 -26.324 1.00 91.38 95 ARG A O 1
ATOM 776 N N . ALA A 1 96 ? 25.336 5.590 -27.354 1.00 89.50 96 ALA A N 1
ATOM 777 C CA . ALA A 1 96 ? 26.140 5.100 -26.241 1.00 89.50 96 ALA A CA 1
ATOM 778 C C . ALA A 1 96 ? 25.894 5.936 -24.970 1.00 89.50 96 ALA A C 1
ATOM 780 O O . ALA A 1 96 ? 25.929 7.171 -25.000 1.00 89.50 96 ALA A O 1
ATOM 781 N N . GLN A 1 97 ? 25.698 5.257 -23.838 1.00 92.06 97 GLN A N 1
ATOM 782 C CA . GLN A 1 97 ? 25.563 5.879 -22.522 1.00 92.06 97 GLN A CA 1
ATOM 783 C C . GLN A 1 97 ? 26.619 5.351 -21.551 1.00 92.06 97 GLN A C 1
ATOM 785 O O . GLN A 1 97 ? 27.059 4.206 -21.641 1.00 92.06 97 GLN A O 1
ATOM 790 N N . ARG A 1 98 ? 27.039 6.195 -20.601 1.00 92.69 98 ARG A N 1
ATOM 791 C CA . ARG A 1 98 ? 27.986 5.784 -19.555 1.00 92.69 98 ARG A CA 1
ATOM 792 C C . ARG A 1 98 ? 27.356 4.705 -18.669 1.00 92.69 98 ARG A C 1
ATOM 794 O O . ARG A 1 98 ? 26.184 4.805 -18.307 1.00 92.69 98 ARG A O 1
ATOM 801 N N . SER A 1 99 ? 28.160 3.718 -18.275 1.00 89.56 99 SER A N 1
ATOM 802 C CA . SER A 1 99 ? 27.727 2.668 -17.349 1.00 89.56 99 SER A CA 1
ATOM 803 C C . SER A 1 99 ? 27.271 3.264 -16.012 1.00 89.56 99 SER A C 1
ATOM 805 O O . SER A 1 99 ? 27.850 4.238 -15.526 1.00 89.56 99 SER A O 1
ATOM 807 N N . GLY A 1 100 ? 26.203 2.712 -15.434 1.00 90.75 100 GLY A N 1
ATOM 808 C CA . GLY A 1 100 ? 25.635 3.168 -14.162 1.00 90.75 100 GLY A CA 1
ATOM 809 C C . GLY A 1 100 ? 24.661 4.353 -14.253 1.00 90.75 100 GLY A C 1
ATOM 810 O O . GLY A 1 100 ? 23.986 4.675 -13.272 1.00 90.75 100 GLY A O 1
ATOM 811 N N . VAL A 1 101 ? 24.552 5.021 -15.407 1.00 94.69 101 VAL A N 1
ATOM 812 C CA . VAL A 1 101 ? 23.649 6.170 -15.571 1.00 94.69 101 VAL A CA 1
ATOM 813 C C . VAL A 1 101 ? 22.196 5.704 -15.675 1.00 94.69 101 VAL A C 1
ATOM 815 O O . VAL A 1 101 ? 21.897 4.615 -16.148 1.00 94.69 101 VAL A O 1
ATOM 818 N N . HIS A 1 102 ? 21.278 6.539 -15.183 1.00 95.44 102 HIS A N 1
ATOM 819 C CA . HIS A 1 102 ? 19.841 6.266 -15.165 1.00 95.44 102 HIS A CA 1
ATOM 820 C C . HIS A 1 102 ? 19.434 4.974 -14.436 1.00 95.44 102 HIS A C 1
ATOM 822 O O . HIS A 1 102 ? 18.417 4.374 -14.769 1.00 95.44 102 HIS A O 1
ATOM 828 N N . GLN A 1 103 ? 20.146 4.620 -13.365 1.00 97.06 103 GLN A N 1
ATOM 829 C CA . GLN A 1 103 ? 19.739 3.550 -12.456 1.00 97.06 103 GLN A CA 1
ATOM 830 C C . GLN A 1 103 ? 18.300 3.753 -11.943 1.00 97.06 103 GLN A C 1
ATOM 832 O O . GLN A 1 103 ? 17.917 4.854 -11.515 1.00 97.06 103 GLN A O 1
ATOM 837 N N . ARG A 1 104 ? 17.501 2.691 -11.994 1.00 97.94 104 ARG A N 1
ATOM 838 C CA . ARG A 1 104 ? 16.124 2.602 -11.511 1.00 97.94 104 ARG A CA 1
ATOM 839 C C . ARG A 1 104 ? 15.977 1.378 -10.627 1.00 97.94 104 ARG A C 1
ATOM 841 O O . ARG A 1 104 ? 16.578 0.344 -10.901 1.00 97.94 104 ARG A O 1
ATOM 848 N N . GLU A 1 105 ? 15.145 1.511 -9.604 1.00 98.00 105 GLU A N 1
ATOM 849 C CA . GLU A 1 105 ? 14.614 0.352 -8.894 1.00 98.00 105 GLU A CA 1
ATOM 850 C C . GLU A 1 105 ? 13.208 0.101 -9.433 1.00 98.00 105 GLU A C 1
ATOM 852 O O . GLU A 1 105 ? 12.340 0.984 -9.370 1.00 98.00 105 GLU A O 1
ATOM 857 N N . VAL A 1 106 ? 13.021 -1.063 -10.040 1.00 98.31 106 VAL A N 1
ATOM 858 C CA . VAL A 1 106 ? 11.793 -1.465 -10.713 1.00 98.31 106 VAL A CA 1
ATOM 859 C C . VAL A 1 106 ? 11.085 -2.503 -9.858 1.00 98.31 106 VAL A C 1
ATOM 861 O O . VAL A 1 106 ? 11.663 -3.521 -9.486 1.00 98.31 106 VAL A O 1
ATOM 864 N N . PHE A 1 107 ? 9.823 -2.233 -9.550 1.00 98.44 107 PHE A N 1
ATOM 865 C CA . PHE A 1 107 ? 8.944 -3.124 -8.807 1.00 98.44 107 PHE A CA 1
ATOM 866 C C . PHE A 1 107 ? 7.919 -3.697 -9.775 1.00 98.44 107 PHE A C 1
ATOM 868 O O . PHE A 1 107 ? 7.100 -2.959 -10.328 1.00 98.44 107 PHE A O 1
ATOM 875 N N . LEU A 1 108 ? 7.967 -5.009 -9.976 1.00 98.62 108 LEU A N 1
ATOM 876 C CA . LEU A 1 108 ? 6.966 -5.732 -10.741 1.00 98.62 108 LEU A CA 1
ATOM 877 C C . LEU A 1 108 ? 5.904 -6.250 -9.778 1.00 98.62 108 LEU A C 1
ATOM 879 O O . LEU A 1 108 ? 6.192 -7.054 -8.890 1.00 98.62 108 LEU A O 1
ATOM 883 N N . PHE A 1 109 ? 4.674 -5.803 -9.972 1.00 98.62 109 PHE A N 1
ATOM 884 C CA . PHE A 1 109 ? 3.481 -6.402 -9.395 1.00 98.62 109 PHE A CA 1
ATOM 885 C C . PHE A 1 109 ? 2.829 -7.326 -10.426 1.00 98.62 109 PHE A C 1
ATOM 887 O O . PHE A 1 109 ? 3.202 -7.333 -11.595 1.00 98.62 109 PHE A O 1
ATOM 894 N N . ASN A 1 110 ? 1.848 -8.116 -10.006 1.00 98.25 110 ASN A N 1
ATOM 895 C CA . ASN A 1 110 ? 1.116 -9.019 -10.897 1.00 98.25 110 ASN A CA 1
ATOM 896 C C . ASN A 1 110 ? 0.301 -8.306 -11.992 1.00 98.25 110 ASN A C 1
ATOM 898 O O . ASN A 1 110 ? -0.060 -8.950 -12.970 1.00 98.25 110 ASN A O 1
ATOM 902 N N . ASP A 1 111 ? 0.007 -7.014 -11.838 1.00 98.19 111 ASP A N 1
ATOM 903 C CA . ASP A 1 111 ? -0.804 -6.207 -12.762 1.00 98.19 111 ASP A CA 1
ATOM 904 C C . ASP A 1 111 ? -0.136 -4.883 -13.190 1.00 98.19 111 ASP A C 1
ATOM 906 O O . ASP A 1 111 ? -0.644 -4.184 -14.070 1.00 98.19 111 ASP A O 1
ATOM 910 N N . LEU A 1 112 ? 0.994 -4.517 -12.575 1.00 98.38 112 LEU A N 1
ATOM 911 C CA . LEU A 1 112 ? 1.613 -3.198 -12.707 1.00 98.38 112 LEU A CA 1
ATOM 912 C C . LEU A 1 112 ? 3.144 -3.292 -12.684 1.00 98.38 112 LEU A C 1
ATOM 914 O O . LEU A 1 112 ? 3.719 -3.909 -11.791 1.00 98.38 112 LEU A O 1
ATOM 918 N N . LEU A 1 113 ? 3.819 -2.595 -13.596 1.00 98.38 113 LEU A N 1
ATOM 919 C CA . LEU A 1 113 ? 5.258 -2.337 -13.532 1.00 98.38 113 LEU A CA 1
ATOM 920 C C . LEU A 1 113 ? 5.495 -0.915 -13.013 1.00 98.38 113 LEU A C 1
ATOM 922 O O . LEU A 1 113 ? 5.102 0.052 -13.661 1.00 98.38 113 LEU A O 1
ATOM 926 N N . MET A 1 114 ? 6.149 -0.756 -11.863 1.00 98.31 114 MET A N 1
ATOM 927 C CA . MET A 1 114 ? 6.478 0.553 -11.292 1.00 98.31 114 MET A CA 1
ATOM 928 C C . MET A 1 114 ? 7.977 0.831 -11.376 1.00 98.31 114 MET A C 1
ATOM 930 O O . MET A 1 114 ? 8.797 0.047 -10.909 1.00 98.31 114 MET A O 1
ATOM 934 N N . VAL A 1 115 ? 8.334 2.000 -11.902 1.00 98.31 115 VAL A N 1
ATOM 935 C CA . VAL A 1 115 ? 9.716 2.462 -12.047 1.00 98.31 115 VAL A CA 1
ATOM 936 C C . VAL A 1 115 ? 9.991 3.579 -11.045 1.00 98.31 115 VAL A C 1
ATOM 938 O O . VAL A 1 115 ? 9.269 4.580 -10.974 1.00 98.31 115 VAL A O 1
ATOM 941 N N . THR A 1 116 ? 11.072 3.439 -10.283 1.00 98.38 116 THR A N 1
ATOM 942 C CA . THR A 1 116 ? 11.476 4.410 -9.261 1.00 98.38 116 THR A CA 1
ATOM 943 C C . THR A 1 116 ? 12.955 4.775 -9.375 1.00 98.38 116 THR A C 1
ATOM 945 O O . THR A 1 116 ? 13.729 4.137 -10.087 1.00 98.38 116 THR A O 1
ATOM 948 N N . LYS A 1 117 ? 13.368 5.828 -8.670 1.00 97.44 117 LYS A N 1
ATOM 949 C CA . LYS A 1 117 ? 14.771 6.219 -8.489 1.00 97.44 117 LYS A CA 1
ATOM 950 C C . LYS A 1 117 ? 15.081 6.253 -6.997 1.00 97.44 117 LYS A C 1
ATOM 952 O O . LYS A 1 117 ? 14.275 6.771 -6.235 1.00 97.44 117 LYS A O 1
ATOM 957 N N . ILE A 1 118 ? 16.250 5.781 -6.569 1.00 96.50 118 ILE A N 1
ATOM 958 C CA . ILE A 1 118 ? 16.682 5.948 -5.171 1.00 96.50 118 ILE A CA 1
ATOM 959 C C . ILE A 1 118 ? 16.682 7.444 -4.821 1.00 96.50 118 ILE A C 1
ATOM 961 O O . ILE A 1 118 ? 17.327 8.248 -5.496 1.00 96.50 118 ILE A O 1
ATOM 965 N N . TYR A 1 119 ? 15.935 7.806 -3.779 1.00 95.25 119 TYR A N 1
ATOM 966 C CA . TYR A 1 119 ? 15.870 9.160 -3.234 1.00 95.25 119 TYR A CA 1
ATOM 967 C C . TYR A 1 119 ? 16.848 9.324 -2.071 1.00 95.25 119 TYR A C 1
ATOM 969 O O . TYR A 1 119 ? 17.677 10.228 -2.075 1.00 95.25 119 TYR A O 1
ATOM 977 N N . GLN A 1 120 ? 16.795 8.406 -1.103 1.00 93.25 120 GLN A N 1
ATOM 978 C CA . GLN A 1 120 ? 17.693 8.393 0.047 1.00 93.25 120 GLN A CA 1
ATOM 979 C C . GLN A 1 120 ? 18.053 6.953 0.408 1.00 93.25 120 GLN A C 1
ATOM 981 O O . GLN A 1 120 ? 17.176 6.100 0.502 1.00 93.25 120 GLN A O 1
ATOM 986 N N . LYS A 1 121 ? 19.337 6.687 0.655 1.00 91.44 121 LYS A N 1
ATOM 987 C CA . LYS A 1 121 ? 19.831 5.386 1.117 1.00 91.44 121 LYS A CA 1
ATOM 988 C C . LYS A 1 121 ? 20.555 5.568 2.449 1.00 91.44 121 LYS A C 1
ATOM 990 O O . LYS A 1 121 ? 21.561 6.266 2.514 1.00 91.44 121 LYS A O 1
ATOM 995 N N . LYS A 1 122 ? 20.017 4.973 3.512 1.00 92.56 122 LYS A N 1
ATOM 996 C CA . LYS A 1 122 ? 20.624 4.872 4.847 1.00 92.56 122 LYS A CA 1
ATOM 997 C C . LYS A 1 122 ? 21.086 3.430 5.086 1.00 92.56 122 LYS A C 1
ATOM 999 O O . LYS A 1 122 ? 20.763 2.534 4.312 1.00 92.56 122 LYS A O 1
ATOM 1004 N N . LYS A 1 123 ? 21.817 3.194 6.181 1.00 87.62 123 LYS A N 1
ATOM 1005 C CA . LYS A 1 123 ? 22.348 1.863 6.539 1.00 87.62 123 LYS A CA 1
ATOM 1006 C C . LYS A 1 123 ? 21.259 0.785 6.660 1.00 87.62 123 LYS A C 1
ATOM 1008 O O . LYS A 1 123 ? 21.512 -0.360 6.316 1.00 87.62 123 LYS A O 1
ATOM 1013 N N . THR A 1 124 ? 20.067 1.152 7.133 1.00 86.44 124 THR A N 1
ATOM 1014 C CA . THR A 1 124 ? 18.961 0.218 7.417 1.00 86.44 124 THR A CA 1
ATOM 1015 C C . THR A 1 124 ? 17.699 0.478 6.596 1.00 86.44 124 THR A C 1
ATOM 1017 O O . THR A 1 124 ? 16.733 -0.266 6.723 1.00 86.44 124 THR A O 1
ATOM 1020 N N . SER A 1 125 ? 17.665 1.532 5.777 1.00 89.69 125 SER A N 1
ATOM 1021 C CA . SER A 1 125 ? 16.463 1.892 5.023 1.00 89.69 125 SER A CA 1
ATOM 1022 C C . SER A 1 125 ? 16.776 2.600 3.715 1.00 89.69 125 SER A C 1
ATOM 1024 O O . SER A 1 125 ? 17.761 3.330 3.589 1.00 89.69 125 SER A O 1
ATOM 1026 N N . VAL A 1 126 ? 15.903 2.391 2.735 1.00 95.00 126 VAL A N 1
ATOM 1027 C CA . VAL A 1 126 ? 15.956 3.043 1.429 1.00 95.00 126 VAL A CA 1
ATOM 1028 C C . VAL A 1 126 ? 14.605 3.693 1.170 1.00 95.00 126 VAL A C 1
ATOM 1030 O O . VAL A 1 126 ? 13.568 3.103 1.457 1.00 95.00 126 VAL A O 1
ATOM 1033 N N . MET A 1 127 ? 14.630 4.914 0.650 1.00 97.06 127 MET A N 1
ATOM 1034 C CA . MET A 1 127 ? 13.461 5.628 0.151 1.00 97.06 127 MET A CA 1
ATOM 1035 C C . MET A 1 127 ? 13.615 5.821 -1.351 1.00 97.06 127 MET A C 1
ATOM 1037 O O . MET A 1 127 ? 14.696 6.180 -1.832 1.00 97.06 127 MET A O 1
ATOM 1041 N N . TYR A 1 128 ? 12.527 5.629 -2.084 1.00 98.00 128 TYR A N 1
ATOM 1042 C CA . TYR A 1 128 ? 12.476 5.717 -3.536 1.00 98.00 128 TYR A CA 1
ATOM 1043 C C . TYR A 1 128 ? 11.588 6.878 -3.968 1.00 98.00 128 TYR A C 1
ATOM 1045 O O . TYR A 1 128 ? 10.508 7.083 -3.432 1.00 98.00 128 TYR A O 1
ATOM 1053 N N . SER A 1 129 ? 12.018 7.631 -4.968 1.00 98.06 129 SER A N 1
ATOM 1054 C CA . SER A 1 129 ? 11.200 8.608 -5.673 1.00 98.06 129 SER A CA 1
ATOM 1055 C C . SER A 1 129 ? 10.483 7.916 -6.830 1.00 98.06 129 SER A C 1
ATOM 1057 O O . SER A 1 129 ? 11.126 7.320 -7.699 1.00 98.06 129 SER A O 1
ATOM 1059 N N . PHE A 1 130 ? 9.153 7.979 -6.834 1.00 98.50 130 PHE A N 1
ATOM 1060 C CA . PHE A 1 130 ? 8.324 7.497 -7.933 1.00 98.50 130 PHE A CA 1
ATOM 1061 C C . PHE A 1 130 ? 8.665 8.232 -9.233 1.00 98.50 130 PHE A C 1
ATOM 1063 O O . PHE A 1 130 ? 8.818 9.456 -9.237 1.00 98.50 130 PHE A O 1
ATOM 1070 N N . ARG A 1 131 ? 8.775 7.491 -10.341 1.00 97.75 131 ARG A N 1
ATOM 1071 C CA . ARG A 1 131 ? 8.978 8.071 -11.676 1.00 97.75 131 ARG A CA 1
ATOM 1072 C C . ARG A 1 131 ? 7.759 7.851 -12.553 1.00 97.75 131 ARG A C 1
ATOM 1074 O O . ARG A 1 131 ? 7.186 8.821 -13.030 1.00 97.75 131 ARG A O 1
ATOM 1081 N N . GLN A 1 132 ? 7.379 6.594 -12.741 1.00 97.69 132 GLN A N 1
ATOM 1082 C CA . GLN A 1 132 ? 6.288 6.200 -13.626 1.00 97.69 132 GLN A CA 1
ATOM 1083 C C . GLN A 1 132 ? 5.809 4.789 -13.295 1.00 97.69 132 GLN A C 1
ATOM 1085 O O . GLN A 1 132 ? 6.497 4.026 -12.613 1.00 97.69 132 GLN A O 1
ATOM 1090 N N . SER A 1 133 ? 4.630 4.441 -13.791 1.00 97.81 133 SER A N 1
ATOM 1091 C CA . SER A 1 133 ? 4.069 3.100 -13.686 1.00 97.81 133 SER A CA 1
ATOM 1092 C C . SER A 1 133 ? 3.310 2.749 -14.953 1.00 97.81 133 SER A C 1
ATOM 1094 O O . SER A 1 133 ? 2.665 3.621 -15.533 1.00 97.81 133 SER A O 1
ATOM 1096 N N . PHE A 1 134 ? 3.338 1.478 -15.325 1.00 97.88 134 PHE A N 1
ATOM 1097 C CA . PHE A 1 134 ? 2.726 0.960 -16.537 1.00 97.88 134 PHE A CA 1
ATOM 1098 C C . PHE A 1 134 ? 1.829 -0.231 -16.184 1.00 97.88 134 PHE A C 1
ATOM 1100 O O . PHE A 1 134 ? 2.309 -1.145 -15.505 1.00 97.88 134 PHE A O 1
ATOM 1107 N N . PRO A 1 135 ? 0.548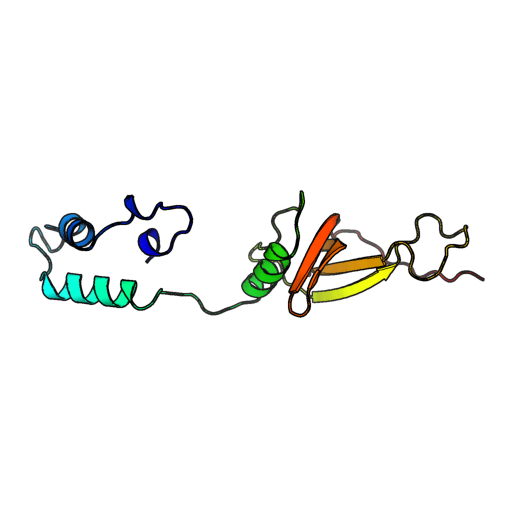 -0.246 -16.593 1.00 97.94 135 PRO A N 1
ATOM 1108 C CA . PRO A 1 135 ? -0.264 -1.454 -16.492 1.00 97.94 135 PRO A CA 1
ATOM 1109 C C . PRO A 1 135 ? 0.352 -2.555 -17.360 1.00 97.94 135 PRO A C 1
ATOM 1111 O O . PRO A 1 135 ? 0.926 -2.270 -18.409 1.00 97.94 135 PRO A O 1
ATOM 1114 N N . LEU A 1 136 ? 0.239 -3.808 -16.922 1.00 98.06 136 LEU A N 1
ATOM 1115 C CA . LEU A 1 136 ? 0.755 -4.945 -17.693 1.00 98.06 136 LEU A CA 1
ATOM 1116 C C . LEU A 1 136 ? -0.190 -5.395 -18.814 1.00 98.06 136 LEU A C 1
ATOM 1118 O O . LEU A 1 136 ? 0.212 -6.189 -19.660 1.00 98.06 136 LEU A O 1
ATOM 1122 N N . LEU A 1 137 ? -1.432 -4.898 -18.825 1.00 97.19 137 LEU A N 1
ATOM 1123 C CA . LEU A 1 137 ? -2.383 -5.171 -19.899 1.00 97.19 137 LEU A CA 1
ATOM 1124 C C . LEU A 1 137 ? -1.789 -4.710 -21.236 1.00 97.19 137 LEU A C 1
ATOM 1126 O O . LEU A 1 137 ? -1.351 -3.567 -21.355 1.00 97.19 137 LEU A O 1
ATOM 1130 N N . ASP A 1 138 ? -1.751 -5.623 -22.205 1.00 96.69 138 ASP A N 1
ATOM 1131 C CA . ASP A 1 138 ? -1.193 -5.433 -23.551 1.00 96.69 138 ASP A CA 1
ATOM 1132 C C . ASP A 1 138 ? 0.303 -5.062 -23.612 1.00 96.69 138 ASP A C 1
ATOM 1134 O O . ASP A 1 138 ? 0.830 -4.751 -24.683 1.00 96.69 138 ASP A O 1
ATOM 1138 N N . MET A 1 139 ? 1.031 -5.136 -22.492 1.00 97.81 139 MET A N 1
ATOM 1139 C CA . MET A 1 139 ? 2.472 -4.900 -22.484 1.00 97.81 139 MET A CA 1
ATOM 1140 C C . MET A 1 139 ? 3.207 -6.044 -23.190 1.00 97.81 139 MET A C 1
ATOM 1142 O O . MET A 1 139 ? 3.067 -7.213 -22.832 1.00 97.81 139 MET A O 1
ATOM 1146 N N . GLN A 1 140 ? 4.055 -5.696 -24.156 1.00 97.62 140 GLN A N 1
ATOM 1147 C CA . GLN A 1 140 ? 4.968 -6.631 -24.810 1.00 97.62 140 GLN A CA 1
ATOM 1148 C C . GLN A 1 140 ? 6.399 -6.402 -24.329 1.00 97.62 140 GLN A C 1
ATOM 1150 O O . GLN A 1 140 ? 6.821 -5.265 -24.116 1.00 97.62 140 GLN A O 1
ATOM 1155 N N . VAL A 1 141 ? 7.157 -7.487 -24.190 1.00 96.38 141 VAL A N 1
ATOM 1156 C CA . VAL A 1 141 ? 8.565 -7.446 -23.791 1.00 96.38 141 VAL A CA 1
ATOM 1157 C C . VAL A 1 141 ? 9.409 -7.942 -24.952 1.00 96.38 141 VAL A C 1
ATOM 1159 O O . VAL A 1 141 ? 9.244 -9.069 -25.409 1.00 96.38 141 VAL A O 1
ATOM 1162 N N . HIS A 1 142 ? 10.329 -7.092 -25.398 1.00 97.00 142 HIS A N 1
ATOM 1163 C CA . HIS A 1 142 ? 11.275 -7.389 -26.468 1.00 97.00 142 HIS A CA 1
ATOM 1164 C C . HIS A 1 142 ? 12.694 -7.252 -25.931 1.00 97.00 142 HIS A C 1
ATOM 1166 O O . HIS A 1 142 ? 13.001 -6.317 -25.191 1.00 97.00 142 HIS A O 1
ATOM 1172 N N . THR A 1 143 ? 13.566 -8.181 -26.302 1.00 95.19 143 THR A N 1
ATOM 1173 C CA . THR A 1 143 ? 14.995 -8.101 -25.994 1.00 95.19 143 THR A CA 1
ATOM 1174 C C . THR A 1 143 ? 15.730 -7.428 -27.141 1.00 95.19 143 THR A C 1
ATOM 1176 O O . THR A 1 143 ? 15.440 -7.701 -28.304 1.00 95.19 143 THR A O 1
ATOM 1179 N N . PHE A 1 144 ? 16.725 -6.608 -26.825 1.00 93.44 144 PHE A N 1
ATOM 1180 C CA . PHE A 1 144 ? 17.650 -6.054 -27.806 1.00 93.44 144 PHE A CA 1
ATOM 1181 C C . PHE A 1 144 ? 19.074 -6.111 -27.256 1.00 93.44 144 PHE A C 1
ATOM 1183 O O . PHE A 1 144 ? 19.285 -6.166 -26.043 1.00 93.44 144 PHE A O 1
ATOM 1190 N N . GLN A 1 145 ? 20.047 -6.092 -28.157 1.00 89.00 145 GLN A N 1
ATOM 1191 C CA . GLN A 1 145 ? 21.462 -6.008 -27.836 1.00 89.00 145 GLN A CA 1
ATOM 1192 C C . GLN A 1 145 ? 22.101 -5.053 -28.840 1.00 89.00 145 GLN A C 1
ATOM 1194 O O . GLN A 1 145 ? 21.820 -5.143 -30.034 1.00 89.00 145 GLN A O 1
ATOM 1199 N N . ASN A 1 146 ? 22.945 -4.140 -28.363 1.00 77.44 146 ASN A N 1
ATOM 1200 C CA . ASN A 1 146 ? 23.745 -3.321 -29.264 1.00 77.44 146 ASN A CA 1
ATOM 1201 C C . ASN A 1 146 ? 24.851 -4.197 -29.857 1.00 77.44 146 ASN A C 1
ATOM 1203 O O . ASN A 1 146 ? 25.574 -4.862 -29.109 1.00 77.44 146 ASN A O 1
ATOM 1207 N N . THR A 1 147 ? 24.921 -4.217 -31.186 1.00 64.12 147 THR A N 1
ATOM 1208 C CA . THR A 1 147 ? 26.040 -4.794 -31.942 1.00 64.12 147 THR A CA 1
ATOM 1209 C C . THR A 1 147 ? 27.339 -4.056 -31.658 1.00 64.12 147 THR A C 1
ATOM 1211 O O . THR A 1 147 ? 27.283 -2.813 -31.504 1.00 64.12 147 THR A O 1
#

Sequence (147 aa):
NTDMYSPNVKPERKMKLEDFIKNLRGVDNGQDIPRDLLVAIYGRIQKWELRTNDDHVSQVQAVERMVIGKKPVLSLPHRRLVCCCQLFEVPDPNRAQRSGVHQREVFLFNDLLMVTKIYQKKKTSVMYSFRQSFPLLDMQVHTFQNT

Secondary structure (DSSP, 8-state):
-HHHH-TTS-GGGSPPHHHHHHHTTTTBTTBPPPHHHHHHHHHHHHHS---PPP-HHHHHHHHHHHEESSPPP---TT--EEEEEEEE--S-TTS---TTTTEEEEEEESSEEEEEEEEEE-SS-EEEEEEEEEE-TT---------

Solvent-accessible surface area (backbone atoms only — not comparable to full-atom values): 9170 Å² total; per-residue (Å²): 94,67,60,75,69,35,90,86,47,53,79,90,71,38,77,46,72,68,53,56,53,60,75,45,56,36,71,56,90,68,35,64,65,63,61,69,59,53,52,55,51,51,52,48,43,74,75,46,76,87,72,80,81,85,54,58,36,54,55,30,42,55,53,50,73,32,45,44,72,98,64,79,90,61,61,39,93,87,41,36,73,71,50,73,47,80,48,60,62,71,95,49,89,93,52,94,73,69,88,82,51,58,56,27,47,33,40,34,35,80,57,35,42,36,40,24,30,82,68,46,80,56,101,89,50,65,32,30,34,56,73,51,72,45,65,48,80,93,62,80,86,80,89,84,78,88,128

InterPro domains:
  IPR000904 Sec7 domain [PF01369] (1-49)
  IPR000904 Sec7 domain [PS50190] (1-48)
  IPR011993 PH-like domain superfamily [G3DSA:2.30.29.30] (70-147)
  IPR023394 Sec7, C-terminal domain superfamily [G3DSA:1.10.1000.11] (1-56)
  IPR033742 IQ motif and SEC7 domain-containing protein, PH domain [PF16453] (70-146)
  IPR035999 Sec7 domain superfamily [SSF48425] (1-53)

Nearest PDB structures (foldseek):
  6fne-assembly1_A  TM=9.849E-01  e=8.054E-21  Homo sapiens
  5nly-assembly1_A  TM=9.696E-01  e=4.805E-20  Homo sapiens
  4c0a-assembly3_E  TM=9.306E-01  e=3.723E-20  Homo sapiens
  6fae-assembly1_A  TM=9.287E-01  e=3.968E-20  Homo sapiens
  4c0a-assembly2_A  TM=9.416E-01  e=1.033E-19  Homo sapiens

pLDDT: mean 95.85, std 3.89, range [64.12, 98.62]

Mean predicted aligned error: 5.15 Å

Radius of gyration: 24.47 Å; Cα contacts (8 Å, |Δi|>4): 183; chains: 1; bounding box: 60×25×67 Å